Protein AF-A0AAW8AL91-F1 (afdb_monomer_lite)

Foldseek 3Di:
DDDPVNVVVVVCVVCVVVVVVCVVVVHDPVNVVVVVVVVVVVVVVVVVVVD

pLDDT: mean 94.01, std 6.03, range [70.75, 98.62]

Sequence (51 aa):
MISIYQLKPRFQNLLRPLVQRLYDNGTTANQITVLAGVISLLVGLLIASFA

Secondary structure (DSSP, 8-state):
---HHHHHHHHHHHHHHHHHHHHHTT--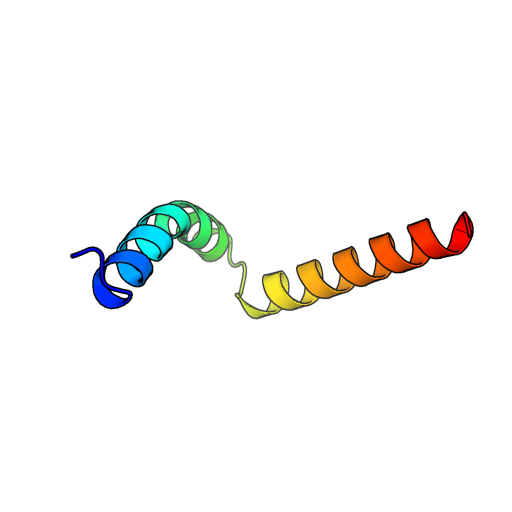HHHHHHHHHHHHHHHHHHHHHT-

Radius of gyration: 16.13 Å; chains: 1; bounding box: 32×35×38 Å

Structure (mmCIF, N/CA/C/O backbone):
data_AF-A0AAW8AL91-F1
#
_entry.id   AF-A0AAW8AL91-F1
#
loop_
_atom_site.group_PDB
_atom_site.id
_atom_site.type_symbol
_atom_site.label_atom_id
_atom_site.label_alt_id
_atom_site.label_comp_id
_atom_site.label_asym_id
_atom_site.label_entity_id
_atom_site.label_seq_id
_atom_site.pdbx_PDB_ins_code
_atom_site.Cartn_x
_atom_site.Cartn_y
_atom_site.Cartn_z
_atom_site.occupancy
_atom_site.B_iso_or_equiv
_atom_site.auth_seq_id
_atom_site.auth_comp_id
_atom_site.auth_asym_id
_atom_site.auth_atom_id
_atom_site.pdbx_PDB_model_num
ATOM 1 N N . MET A 1 1 ? -0.347 26.353 14.368 1.00 70.75 1 MET A N 1
ATOM 2 C CA . MET A 1 1 ? 0.763 25.734 13.609 1.00 70.75 1 MET A CA 1
ATOM 3 C C . MET A 1 1 ? 0.278 24.396 13.089 1.00 70.75 1 MET A C 1
ATOM 5 O O . MET A 1 1 ? -0.291 23.648 13.875 1.00 70.75 1 MET A O 1
ATOM 9 N N . ILE A 1 2 ? 0.438 24.112 11.796 1.00 74.75 2 ILE A N 1
ATOM 10 C CA . ILE A 1 2 ? 0.141 22.775 11.269 1.00 74.75 2 ILE A CA 1
ATOM 11 C C . ILE A 1 2 ? 1.154 21.819 11.896 1.00 74.75 2 ILE A C 1
ATOM 13 O O . ILE A 1 2 ? 2.357 22.001 11.739 1.00 74.75 2 ILE A O 1
ATOM 17 N N . SER A 1 3 ? 0.661 20.843 12.650 1.00 87.25 3 SER A N 1
ATOM 18 C CA . SER A 1 3 ? 1.491 19.825 13.290 1.00 87.25 3 SER A CA 1
ATOM 19 C C . SER A 1 3 ? 1.316 18.482 12.587 1.00 87.25 3 SER A C 1
ATOM 21 O O . SER A 1 3 ? 0.233 18.169 12.088 1.00 87.25 3 SER A O 1
ATOM 23 N N . ILE A 1 4 ? 2.353 17.646 12.599 1.00 85.81 4 ILE A N 1
ATOM 24 C CA . IL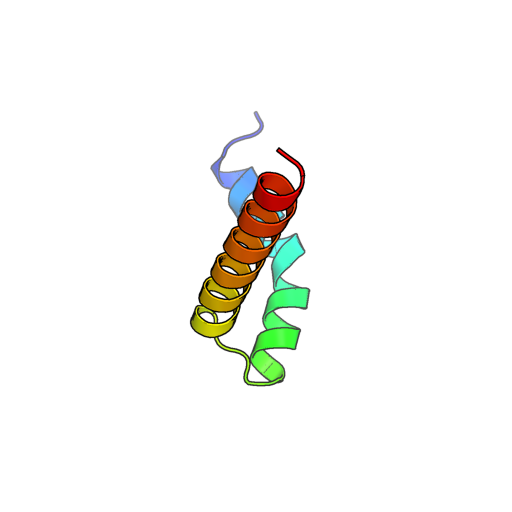E A 1 4 ? 2.301 16.254 12.119 1.00 85.81 4 ILE A CA 1
ATOM 25 C C . ILE A 1 4 ? 1.141 15.472 12.759 1.00 85.81 4 ILE A C 1
ATOM 27 O O . ILE A 1 4 ? 0.490 14.668 12.088 1.00 85.81 4 ILE A O 1
ATOM 31 N N . TYR A 1 5 ? 0.803 15.779 14.016 1.00 87.69 5 TYR A N 1
ATOM 32 C CA . TYR A 1 5 ? -0.336 15.184 14.720 1.00 87.69 5 TYR A CA 1
ATOM 33 C C . TYR A 1 5 ? -1.695 15.543 14.115 1.00 87.69 5 TYR A C 1
ATOM 35 O O . TYR A 1 5 ? -2.657 14.815 14.319 1.00 87.69 5 TYR A O 1
ATOM 43 N N . GLN A 1 6 ? -1.787 16.636 13.358 1.00 87.25 6 GLN A N 1
ATOM 44 C CA . GLN A 1 6 ? -2.995 17.021 12.626 1.00 87.25 6 GLN A CA 1
ATOM 45 C C . GLN A 1 6 ? -3.001 16.457 11.202 1.00 87.25 6 GLN A C 1
ATOM 47 O O . GLN A 1 6 ? -4.068 16.162 10.664 1.00 87.25 6 GLN A O 1
ATOM 52 N N . LEU A 1 7 ? -1.822 16.279 10.596 1.00 90.12 7 LEU A N 1
ATOM 53 C CA . LEU A 1 7 ? -1.694 15.762 9.235 1.00 90.12 7 LEU A CA 1
ATOM 54 C C . LEU A 1 7 ? -2.052 14.272 9.160 1.00 90.12 7 LEU A C 1
ATOM 56 O O . LEU A 1 7 ? -2.849 13.878 8.310 1.00 90.12 7 LEU A O 1
ATOM 60 N N . LYS A 1 8 ? -1.533 13.459 10.089 1.00 87.81 8 LYS A N 1
ATOM 61 C CA . LYS A 1 8 ? -1.796 12.012 10.146 1.00 87.81 8 LYS A CA 1
ATOM 62 C C . LYS A 1 8 ? -3.297 11.665 10.184 1.00 87.81 8 LYS A C 1
ATOM 64 O O . LYS A 1 8 ? -3.732 10.923 9.305 1.00 87.81 8 LYS A O 1
ATOM 69 N N . PRO A 1 9 ? -4.115 12.184 11.122 1.00 92.19 9 PRO A N 1
ATOM 70 C CA . PRO A 1 9 ? -5.537 11.847 11.179 1.00 92.19 9 PRO A CA 1
ATOM 71 C C . PRO A 1 9 ? -6.319 12.385 9.980 1.00 92.19 9 PRO A C 1
ATOM 73 O O . PRO A 1 9 ? -7.205 11.698 9.483 1.00 92.19 9 PRO A O 1
ATOM 76 N N . ARG A 1 10 ? -5.979 13.571 9.457 1.00 91.62 10 ARG A N 1
ATOM 77 C CA . ARG A 1 10 ? -6.637 14.106 8.255 1.00 91.62 10 ARG A CA 1
ATOM 78 C C . ARG A 1 10 ? -6.372 13.243 7.027 1.00 91.62 10 ARG A C 1
ATOM 80 O O . ARG A 1 10 ? -7.310 12.909 6.315 1.00 91.62 10 ARG A O 1
ATOM 87 N N . PHE A 1 11 ? -5.126 12.830 6.820 1.00 93.50 11 PHE A N 1
ATOM 88 C CA . PHE A 1 11 ? -4.766 11.926 5.733 1.00 93.50 11 PHE A CA 1
ATOM 89 C C . PHE A 1 11 ? -5.442 10.558 5.882 1.00 93.50 11 PHE A C 1
ATOM 91 O O . PHE A 1 11 ? -6.027 10.042 4.934 1.00 93.50 11 PHE A O 1
ATOM 98 N N . GLN A 1 12 ? -5.456 10.002 7.095 1.00 93.56 12 GLN A N 1
ATOM 99 C CA . GLN A 1 12 ? -6.171 8.755 7.365 1.00 93.56 12 GLN A CA 1
ATOM 100 C C . GLN A 1 12 ? -7.675 8.878 7.097 1.00 93.56 12 GLN A C 1
ATOM 102 O O . GLN A 1 12 ? -8.256 7.957 6.534 1.00 93.56 12 GLN A O 1
ATOM 107 N N . ASN A 1 13 ? -8.306 10.003 7.441 1.00 95.88 13 ASN A N 1
ATOM 108 C CA . ASN A 1 13 ? -9.729 10.226 7.175 1.00 95.88 13 ASN A CA 1
ATOM 109 C C . ASN A 1 13 ? -10.055 10.262 5.677 1.00 95.88 13 ASN A C 1
ATOM 111 O O . ASN A 1 13 ? -11.124 9.799 5.293 1.00 95.88 13 ASN A O 1
ATOM 115 N N . LEU A 1 14 ? -9.134 10.745 4.837 1.00 96.12 14 LEU A N 1
ATOM 116 C CA . LEU A 1 14 ? -9.291 10.704 3.380 1.00 96.12 14 LEU A CA 1
ATOM 117 C C . LEU A 1 14 ? -9.253 9.265 2.841 1.00 96.12 14 LEU A C 1
ATOM 119 O O . LEU A 1 14 ? -10.001 8.930 1.928 1.00 96.12 14 LEU A O 1
ATOM 123 N N . LEU A 1 15 ? -8.412 8.404 3.421 1.00 95.44 15 LEU A N 1
ATOM 124 C CA . LEU A 1 15 ? -8.246 7.016 2.974 1.00 95.44 15 LEU A CA 1
ATOM 125 C C . LEU A 1 15 ? -9.287 6.051 3.556 1.00 95.44 15 LEU A C 1
ATOM 127 O O . LEU A 1 15 ? -9.645 5.073 2.900 1.00 95.44 15 LEU A O 1
ATOM 131 N N . ARG A 1 16 ? -9.783 6.318 4.770 1.00 95.25 16 ARG A N 1
ATOM 132 C CA . ARG A 1 16 ? -10.728 5.467 5.512 1.00 95.25 16 ARG A CA 1
ATOM 133 C C . ARG A 1 16 ? -11.892 4.919 4.681 1.00 95.25 16 ARG A C 1
ATOM 135 O O . ARG A 1 16 ? -12.055 3.704 4.702 1.00 95.25 16 ARG A O 1
ATOM 142 N N . PRO A 1 17 ? -12.686 5.726 3.948 1.00 95.62 17 PRO A N 1
ATOM 143 C CA . PRO A 1 17 ? -13.825 5.186 3.203 1.00 95.62 17 PRO A CA 1
ATOM 144 C C . PRO A 1 17 ? -13.395 4.208 2.104 1.00 95.62 17 PRO A C 1
ATOM 146 O O . PRO A 1 17 ? -14.088 3.234 1.833 1.00 95.62 17 PRO A O 1
ATOM 149 N N . LEU A 1 18 ? -12.236 4.435 1.486 1.00 95.69 18 LEU A N 1
ATOM 150 C CA . LEU A 1 18 ? -11.718 3.589 0.415 1.00 95.69 18 LEU A CA 1
ATOM 151 C C . LEU A 1 18 ? -11.177 2.267 0.978 1.00 95.69 18 LEU A C 1
ATOM 153 O O . LEU A 1 18 ? -11.527 1.195 0.490 1.00 95.69 18 LEU A O 1
ATOM 157 N N . VAL A 1 19 ? -10.394 2.343 2.056 1.00 94.81 19 VAL A N 1
ATOM 158 C CA . VAL A 1 19 ? -9.870 1.165 2.763 1.00 94.81 19 VAL A CA 1
ATOM 159 C C . VAL A 1 19 ? -11.004 0.324 3.345 1.00 94.81 19 VAL A C 1
ATOM 161 O O . VAL A 1 19 ? -10.944 -0.897 3.252 1.00 94.81 19 VAL A O 1
ATOM 164 N N . GLN A 1 20 ? -12.057 0.956 3.875 1.00 96.06 20 GLN A N 1
ATOM 165 C CA . GLN A 1 20 ? -13.226 0.244 4.389 1.00 96.06 20 G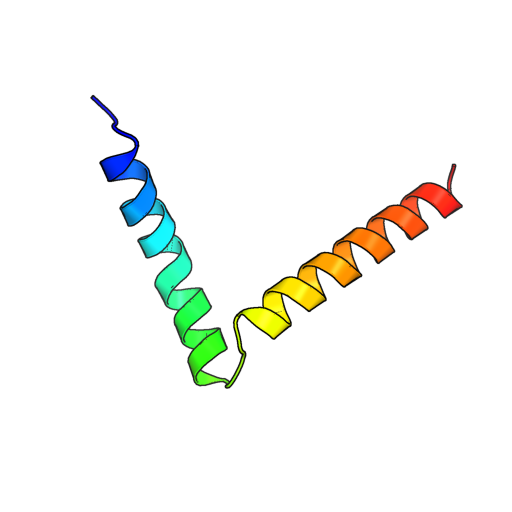LN A CA 1
ATOM 166 C C . GLN A 1 20 ? -13.912 -0.561 3.284 1.00 96.06 20 GLN A C 1
ATOM 168 O O . GLN A 1 20 ? -14.114 -1.753 3.452 1.00 96.06 20 GLN A O 1
ATOM 173 N N . ARG A 1 21 ? -14.160 0.039 2.112 1.00 96.62 21 ARG A N 1
ATOM 174 C CA . ARG A 1 21 ? -14.762 -0.677 0.973 1.00 96.62 21 ARG A CA 1
ATOM 175 C C . ARG A 1 21 ? -13.921 -1.865 0.505 1.00 96.62 21 ARG A C 1
ATOM 177 O O . ARG A 1 21 ? -14.469 -2.891 0.122 1.00 96.62 21 ARG A O 1
ATOM 184 N N . LEU A 1 22 ? -12.595 -1.729 0.511 1.00 95.31 22 LEU A N 1
ATOM 185 C CA . LEU A 1 22 ? -11.689 -2.829 0.168 1.00 95.31 22 LEU A CA 1
ATOM 186 C C . LEU A 1 22 ? -11.768 -3.948 1.211 1.00 95.31 22 LEU A C 1
ATOM 188 O O . LEU A 1 22 ? -11.867 -5.121 0.853 1.00 95.31 22 LEU A O 1
ATOM 192 N N . TYR A 1 23 ? -11.769 -3.578 2.489 1.00 95.69 23 TYR A N 1
ATOM 193 C CA . TYR A 1 23 ? -11.877 -4.519 3.595 1.00 95.69 23 TYR A CA 1
ATOM 194 C C . 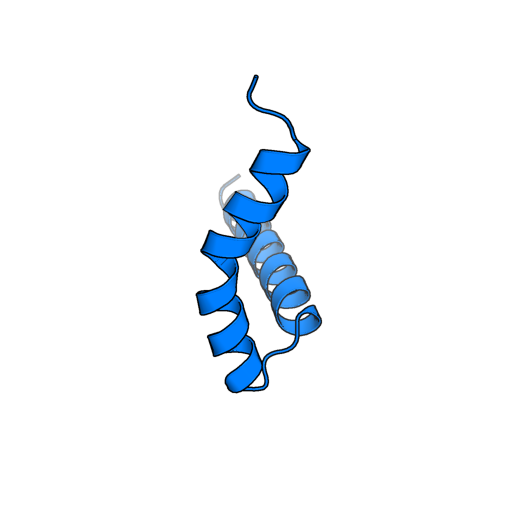TYR A 1 23 ? -13.223 -5.257 3.608 1.00 95.69 23 TYR A C 1
ATOM 196 O O . TYR A 1 23 ? -13.241 -6.474 3.767 1.00 95.69 23 TYR A O 1
ATOM 204 N N . ASP A 1 24 ? -14.328 -4.553 3.354 1.00 96.88 24 ASP A N 1
ATOM 205 C CA . ASP A 1 24 ? -15.678 -5.127 3.263 1.00 96.88 24 ASP A CA 1
ATOM 206 C C . ASP A 1 24 ? -15.784 -6.153 2.119 1.00 96.88 24 ASP A C 1
ATOM 208 O O . ASP A 1 24 ? -16.522 -7.130 2.218 1.00 96.88 24 ASP A O 1
ATOM 212 N N . ASN A 1 25 ? -14.980 -5.987 1.064 1.00 95.81 25 ASN A N 1
ATOM 213 C CA . ASN A 1 25 ? -14.843 -6.951 -0.030 1.00 95.81 25 ASN A CA 1
ATOM 214 C C . ASN A 1 25 ? -13.882 -8.116 0.295 1.00 95.81 25 ASN A C 1
ATOM 216 O O . ASN A 1 25 ? -13.488 -8.859 -0.603 1.00 95.81 25 ASN A O 1
ATOM 220 N N . GLY A 1 26 ? -13.445 -8.261 1.549 1.00 95.44 26 GLY A N 1
ATOM 221 C CA . GLY A 1 26 ? -12.513 -9.302 1.991 1.00 95.44 26 GLY A CA 1
ATOM 222 C C . GLY A 1 26 ? -11.049 -9.050 1.613 1.00 95.44 26 GLY A C 1
ATOM 223 O O . GLY A 1 26 ? -10.217 -9.946 1.765 1.00 95.44 26 GLY A O 1
ATOM 224 N N . THR A 1 27 ? -10.705 -7.851 1.125 1.00 95.88 27 THR A N 1
ATOM 225 C CA . THR A 1 27 ? -9.318 -7.515 0.773 1.00 95.88 27 THR A CA 1
ATOM 226 C C . THR A 1 27 ? -8.506 -7.235 2.034 1.00 95.88 27 THR A C 1
ATOM 228 O O . THR A 1 27 ? -8.877 -6.419 2.877 1.00 95.88 27 THR A O 1
ATOM 231 N N . THR A 1 28 ? -7.350 -7.880 2.152 1.00 96.31 28 THR A N 1
ATOM 232 C CA . THR A 1 28 ? -6.417 -7.691 3.268 1.00 96.31 28 THR A CA 1
ATOM 233 C C . THR A 1 28 ? -5.355 -6.645 2.937 1.00 96.31 28 THR A C 1
ATOM 235 O O . THR A 1 28 ? -4.966 -6.461 1.783 1.00 96.31 28 THR A O 1
ATOM 238 N N . ALA A 1 29 ? -4.810 -5.995 3.967 1.00 94.75 29 ALA A N 1
ATOM 239 C CA . ALA A 1 29 ? -3.705 -5.050 3.798 1.00 94.75 29 ALA A CA 1
ATOM 240 C C . ALA A 1 29 ? -2.486 -5.695 3.107 1.00 94.75 29 ALA A C 1
ATOM 242 O O . ALA A 1 29 ? -1.858 -5.072 2.256 1.00 94.75 29 ALA A O 1
ATOM 243 N N . ASN A 1 30 ? -2.195 -6.965 3.413 1.00 96.81 30 ASN A N 1
ATOM 244 C CA . ASN A 1 30 ? -1.075 -7.694 2.816 1.00 96.81 30 ASN A CA 1
ATOM 245 C C . ASN A 1 30 ? -1.237 -7.870 1.300 1.00 96.81 30 ASN A C 1
ATOM 247 O O . ASN A 1 30 ? -0.260 -7.720 0.570 1.00 96.81 30 ASN A O 1
ATOM 251 N N . GLN A 1 31 ? -2.456 -8.130 0.814 1.00 97.00 31 GLN A N 1
ATOM 252 C CA . GLN A 1 31 ? -2.729 -8.221 -0.626 1.00 97.00 31 GLN A CA 1
ATOM 253 C C . GLN A 1 31 ? -2.448 -6.893 -1.332 1.00 97.00 31 GLN A C 1
ATOM 255 O O . GLN A 1 31 ? -1.821 -6.891 -2.387 1.00 97.00 31 GLN A O 1
ATOM 260 N N . ILE A 1 32 ? -2.848 -5.769 -0.730 1.00 96.19 32 ILE A N 1
ATOM 261 C CA . ILE A 1 32 ? -2.582 -4.434 -1.281 1.00 96.19 32 ILE A CA 1
ATOM 262 C C . ILE A 1 32 ? -1.072 -4.168 -1.334 1.00 96.19 32 ILE A C 1
ATOM 264 O O . ILE A 1 32 ? -0.571 -3.716 -2.362 1.00 96.19 32 ILE A O 1
ATOM 268 N N . THR A 1 33 ? -0.337 -4.488 -0.264 1.00 97.06 33 THR A N 1
ATOM 269 C CA . THR A 1 33 ? 1.123 -4.306 -0.204 1.00 97.06 33 THR A CA 1
ATOM 270 C C . THR A 1 33 ? 1.842 -5.118 -1.277 1.00 97.06 33 THR A C 1
ATOM 272 O O . THR A 1 33 ? 2.679 -4.579 -2.001 1.00 97.06 33 THR A O 1
ATOM 275 N N . VAL A 1 34 ? 1.506 -6.404 -1.414 1.00 98.31 34 VAL A N 1
ATOM 276 C CA . VAL A 1 34 ? 2.119 -7.280 -2.423 1.00 98.31 34 VAL A CA 1
ATOM 277 C C . VAL A 1 34 ? 1.766 -6.806 -3.830 1.00 98.31 34 VAL A C 1
ATOM 279 O O . VAL A 1 34 ? 2.658 -6.703 -4.668 1.00 98.31 34 VAL A O 1
ATOM 282 N N . LEU A 1 35 ? 0.504 -6.451 -4.086 1.00 97.81 35 LEU A N 1
ATOM 283 C CA . LEU A 1 35 ? 0.066 -5.936 -5.384 1.00 97.81 35 LEU A CA 1
ATOM 284 C C . LEU A 1 35 ? 0.823 -4.659 -5.769 1.00 97.81 35 LEU A C 1
ATOM 286 O O . LEU A 1 35 ? 1.328 -4.562 -6.885 1.00 97.81 35 LEU A O 1
ATOM 290 N N . ALA A 1 36 ? 0.949 -3.704 -4.846 1.00 97.88 36 ALA A N 1
ATOM 291 C CA . ALA A 1 36 ? 1.705 -2.475 -5.072 1.00 97.88 36 ALA A CA 1
ATOM 292 C C . ALA A 1 36 ? 3.184 -2.763 -5.380 1.00 97.88 36 ALA A C 1
ATOM 294 O O . ALA A 1 36 ? 3.756 -2.155 -6.289 1.00 97.88 36 ALA A O 1
ATOM 295 N N . GLY A 1 37 ? 3.792 -3.719 -4.671 1.00 98.44 37 GLY A N 1
ATOM 296 C CA . GLY A 1 37 ? 5.158 -4.170 -4.935 1.00 98.44 37 GLY A CA 1
ATOM 297 C C . GLY A 1 37 ? 5.314 -4.785 -6.327 1.00 98.44 37 GLY A C 1
ATOM 298 O O . GLY A 1 37 ? 6.207 -4.392 -7.074 1.00 98.44 37 GLY A O 1
ATOM 299 N N . VAL A 1 38 ? 4.409 -5.687 -6.714 1.00 98.62 38 VAL A N 1
ATOM 300 C CA . VAL A 1 38 ? 4.401 -6.309 -8.049 1.00 98.62 38 VAL A CA 1
ATOM 301 C C . VAL A 1 38 ? 4.249 -5.251 -9.139 1.00 98.62 38 VAL A C 1
ATOM 303 O O . VAL A 1 38 ? 5.038 -5.238 -10.078 1.00 98.62 38 VAL A O 1
ATOM 306 N N . ILE A 1 39 ? 3.299 -4.322 -9.002 1.00 98.56 39 ILE A N 1
ATOM 307 C CA . ILE A 1 39 ? 3.117 -3.219 -9.958 1.00 98.56 39 ILE A CA 1
ATOM 308 C C . ILE A 1 39 ? 4.392 -2.375 -10.061 1.00 98.56 39 ILE A C 1
ATOM 310 O O . ILE A 1 39 ? 4.812 -2.045 -11.166 1.00 98.56 39 ILE A O 1
ATOM 314 N N . SER A 1 40 ? 5.038 -2.065 -8.935 1.00 98.31 40 SER A N 1
ATOM 315 C CA . SER A 1 40 ? 6.283 -1.287 -8.926 1.00 98.31 40 SER A CA 1
ATOM 316 C C . SER A 1 40 ? 7.403 -1.996 -9.694 1.00 98.31 40 SER A C 1
ATOM 318 O O . SER A 1 40 ? 8.110 -1.361 -10.475 1.00 98.31 40 SER A O 1
ATOM 320 N N . LEU A 1 41 ? 7.531 -3.317 -9.529 1.00 98.50 41 LEU A N 1
ATOM 321 C CA . LEU A 1 41 ? 8.481 -4.132 -10.290 1.00 98.50 41 LEU A CA 1
ATOM 322 C C . LEU A 1 41 ? 8.143 -4.159 -11.782 1.00 98.50 41 LEU A C 1
ATOM 324 O O . LEU A 1 41 ? 9.038 -3.972 -12.599 1.00 98.50 41 LEU A O 1
ATOM 328 N N . LEU A 1 42 ? 6.871 -4.347 -12.148 1.00 98.50 42 LEU A N 1
ATOM 329 C CA . LEU A 1 42 ? 6.439 -4.345 -13.550 1.00 98.50 42 LEU A CA 1
ATOM 330 C C . LEU A 1 42 ? 6.739 -3.008 -14.230 1.00 98.50 42 LEU A C 1
ATOM 332 O O . LEU A 1 42 ? 7.245 -2.997 -15.347 1.00 98.50 42 LEU A O 1
ATOM 336 N N . VAL A 1 43 ? 6.478 -1.889 -13.550 1.00 98.25 43 VAL A N 1
ATOM 337 C CA . VAL A 1 43 ? 6.827 -0.552 -14.049 1.00 98.25 43 VAL A CA 1
ATOM 338 C C . VAL A 1 43 ? 8.341 -0.418 -14.218 1.00 98.2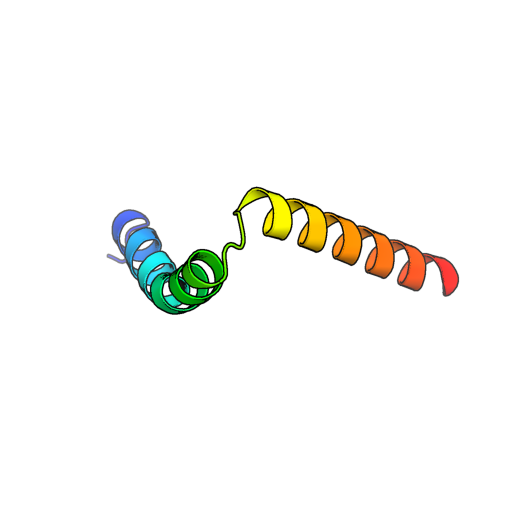5 43 VAL A C 1
ATOM 340 O O . VAL A 1 43 ? 8.792 0.053 -15.259 1.00 98.25 43 VAL A O 1
ATOM 343 N N . GLY A 1 44 ? 9.132 -0.869 -13.241 1.00 98.06 44 GLY A N 1
ATOM 344 C CA . GLY A 1 44 ? 10.594 -0.859 -13.334 1.00 98.06 44 GLY A CA 1
ATOM 345 C C . GLY A 1 44 ? 11.125 -1.683 -14.511 1.00 98.06 44 GLY A C 1
ATOM 346 O O . GLY A 1 44 ? 11.966 -1.201 -15.2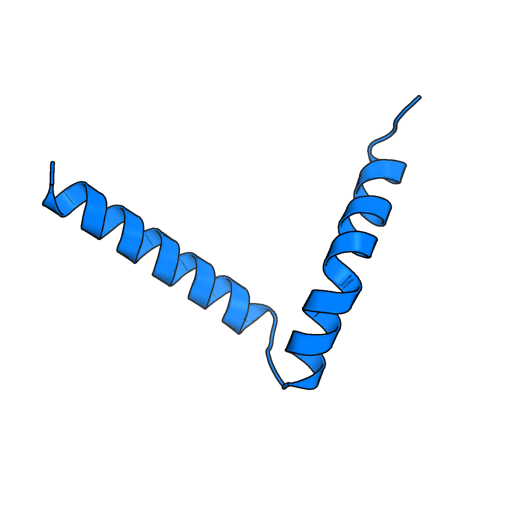64 1.00 98.06 44 GLY A O 1
ATOM 347 N N . LEU A 1 45 ? 10.596 -2.892 -14.713 1.00 98.31 45 LEU A N 1
ATOM 348 C CA . LEU A 1 45 ? 10.949 -3.763 -15.839 1.00 98.31 45 LEU A CA 1
ATOM 349 C C . LEU A 1 45 ? 10.536 -3.162 -17.183 1.00 98.31 45 LEU A C 1
ATOM 351 O O . LEU A 1 45 ? 11.301 -3.230 -18.140 1.00 98.31 45 LEU A O 1
ATOM 355 N N . LEU A 1 46 ? 9.353 -2.548 -17.252 1.00 98.12 46 LEU A N 1
ATOM 356 C CA . LEU A 1 46 ? 8.883 -1.864 -18.450 1.00 98.12 46 LEU A CA 1
ATOM 357 C C . LEU A 1 46 ? 9.844 -0.735 -18.826 1.00 98.12 46 LEU A C 1
ATOM 359 O O . LEU A 1 46 ? 10.299 -0.686 -19.961 1.00 98.12 46 LEU A O 1
ATOM 363 N N . ILE A 1 47 ? 10.206 0.127 -17.875 1.00 98.06 47 ILE A N 1
ATOM 364 C CA . ILE A 1 47 ? 11.173 1.208 -18.108 1.00 98.06 47 ILE A CA 1
ATOM 365 C C . ILE A 1 47 ? 12.523 0.635 -18.552 1.00 98.06 47 ILE A C 1
ATOM 367 O O . ILE A 1 47 ? 13.081 1.104 -19.538 1.00 98.06 47 ILE A O 1
ATOM 371 N N . ALA A 1 48 ? 13.016 -0.403 -17.872 1.00 97.25 48 ALA A N 1
ATOM 372 C CA . ALA A 1 48 ? 14.275 -1.057 -18.218 1.00 97.25 48 ALA A CA 1
ATOM 373 C C . ALA A 1 48 ? 14.266 -1.673 -19.627 1.00 97.25 48 ALA A C 1
ATOM 375 O O . ALA A 1 48 ? 15.312 -1.743 -20.254 1.00 97.25 48 ALA A O 1
ATOM 376 N N . SER A 1 49 ? 13.108 -2.092 -20.147 1.00 96.38 49 SER A N 1
ATOM 377 C CA . SER A 1 49 ? 12.996 -2.630 -21.511 1.00 96.38 49 SER A CA 1
ATOM 378 C C . SER A 1 49 ? 13.132 -1.577 -22.621 1.00 96.38 49 SER A C 1
ATOM 380 O O . SER A 1 49 ? 13.351 -1.942 -23.773 1.00 96.38 49 SER A O 1
ATOM 382 N N . PHE A 1 50 ? 13.011 -0.288 -22.284 1.00 91.94 50 PHE A N 1
ATOM 383 C CA . PHE A 1 50 ? 13.206 0.841 -23.203 1.00 91.94 50 PHE A CA 1
ATOM 384 C C . PHE A 1 50 ? 14.540 1.575 -22.991 1.00 91.94 50 PHE A C 1
ATOM 386 O O . PHE A 1 50 ? 14.787 2.573 -23.671 1.00 91.94 50 PHE A O 1
ATOM 393 N N . ALA A 1 51 ? 15.352 1.126 -22.030 1.00 76.06 51 ALA A N 1
ATOM 394 C CA . ALA A 1 51 ? 16.664 1.682 -21.704 1.00 76.06 51 ALA A CA 1
ATOM 395 C C . ALA A 1 51 ? 17.775 0.914 -22.430 1.00 76.06 51 ALA A C 1
ATOM 397 O O . ALA A 1 51 ? 18.733 1.584 -22.876 1.00 76.06 51 ALA A O 1
#

Organism: Klebsiella pneumoniae (NCBI:txid573)